Protein AF-A0A0F9CHK5-F1 (afdb_monomer)

Radius of gyration: 18.09 Å; Cα contacts (8 Å, |Δi|>4): 193; chains: 1; bounding box: 40×31×58 Å

Secondary structure (DSSP, 8-state):
---HHHHHHHHHHHHHHHHHHHHHHHHHHHHH---TTSSSS-S----B---HHHHHHHTS-STTSS--SSHHHHHHHHHS-HHHHHHHHHHHHTT-SS-B--EEEE-TT--HHHHHHHHHHHHHTT-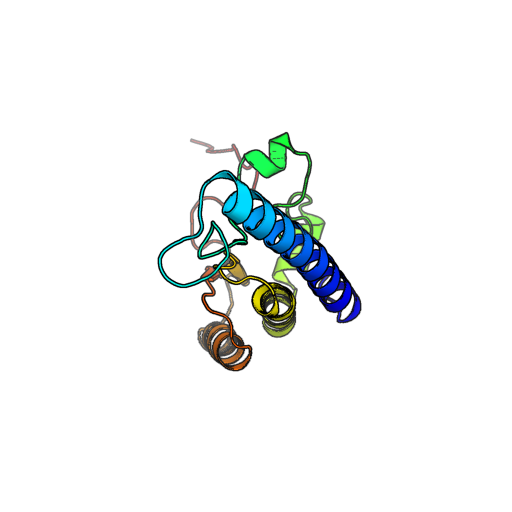S--EEEETTSSSS-TT--------

Organism: NCBI:txid412755

pLDDT: mean 81.7, std 14.86, range [27.67, 96.12]

Sequence (151 aa):
MYSEETNVIGREMAWQIYEASNCASWDLAKEEGGYRANRRRNVSLMAIAPNGHGAKLGNCSPSIYCDLYDPDEYREHLEATPKQHIDHIAAWQGVVDGGVSYTVSVPNDSSPSRVEEIFRRAYSGGLKAVSCYRDQSRKGQPCTTEGSCSL

InterPro domains:
  IPR000788 Ribonucleotide reductase large subunit, C-terminal [PF02867] (73-133)
  IPR050862 Ribonucleoside diphosphate reductase class-2 [PTHR43371] (79-147)

Mean predicted aligned error: 7.59 Å

Solvent-accessible surface area (backbone atoms only — not comparable to full-atom values): 8847 Å² total; per-residue (Å²): 138,72,47,73,66,56,25,51,52,46,28,53,54,46,41,54,52,51,52,53,48,48,53,52,27,38,54,46,11,73,77,74,49,45,44,98,84,48,75,30,42,59,94,65,83,42,63,45,61,74,39,66,72,55,13,69,75,65,75,46,45,51,50,96,46,75,50,60,81,45,74,67,45,36,50,54,55,45,67,51,49,61,64,39,58,43,54,40,53,28,34,42,50,75,61,37,74,46,56,55,64,52,66,51,53,36,54,66,86,61,51,72,67,60,55,51,48,41,54,55,48,29,56,76,55,68,47,92,60,79,46,77,41,52,46,83,77,51,101,65,66,89,84,60,89,76,86,69,84,76,128

Structure (mmCIF, N/CA/C/O backbone):
data_AF-A0A0F9CHK5-F1
#
_entry.id   AF-A0A0F9CHK5-F1
#
loop_
_atom_site.group_PDB
_atom_site.id
_atom_site.type_symbol
_atom_site.label_atom_id
_atom_site.label_alt_id
_atom_site.label_comp_id
_atom_site.label_asym_id
_atom_site.label_entity_id
_atom_site.label_seq_id
_atom_site.pdbx_PDB_ins_code
_atom_site.Cartn_x
_atom_site.Cartn_y
_atom_site.Cartn_z
_atom_site.occupancy
_atom_site.B_iso_or_equiv
_atom_site.auth_seq_id
_atom_site.auth_comp_id
_atom_site.auth_asym_id
_atom_site.auth_atom_id
_atom_site.pdbx_PDB_model_num
ATOM 1 N N . MET A 1 1 ? -12.128 11.709 4.446 1.00 66.69 1 MET A N 1
ATOM 2 C CA . MET A 1 1 ? -10.735 11.234 4.546 1.00 66.69 1 MET A CA 1
ATOM 3 C C . MET A 1 1 ? -10.382 10.176 3.490 1.00 66.69 1 MET A C 1
ATOM 5 O O . MET A 1 1 ? -9.575 10.483 2.631 1.00 66.69 1 MET A O 1
ATOM 9 N N . TYR A 1 2 ? -11.031 9.000 3.452 1.00 77.31 2 TYR A N 1
ATOM 10 C CA . TYR A 1 2 ? -10.789 7.959 2.427 1.00 77.31 2 TYR A CA 1
ATOM 11 C C . TYR A 1 2 ? -12.027 7.722 1.546 1.00 77.31 2 TYR A C 1
ATOM 13 O O . TYR A 1 2 ? -12.875 6.876 1.847 1.00 77.31 2 TYR A O 1
ATOM 21 N N . SER A 1 3 ? -12.171 8.520 0.490 1.00 82.44 3 SER A N 1
ATOM 22 C CA . SER A 1 3 ? -13.230 8.372 -0.516 1.00 82.44 3 SER A CA 1
ATOM 23 C C . SER A 1 3 ? -12.744 7.567 -1.725 1.00 82.44 3 SER A C 1
ATOM 25 O O . SER A 1 3 ? -11.545 7.392 -1.948 1.00 82.44 3 SER A O 1
ATOM 27 N N . GLU A 1 4 ? -13.679 7.097 -2.547 1.00 85.62 4 GLU A N 1
ATOM 28 C CA . GLU A 1 4 ? -13.344 6.439 -3.814 1.00 85.62 4 GLU A CA 1
ATOM 29 C C . GLU A 1 4 ? -12.510 7.351 -4.727 1.00 85.62 4 GLU A C 1
ATOM 31 O O . GLU A 1 4 ? -11.522 6.908 -5.304 1.00 85.62 4 GLU A O 1
ATOM 36 N N . GLU A 1 5 ? -12.821 8.648 -4.755 1.00 88.56 5 GLU A N 1
ATOM 37 C CA . GLU A 1 5 ? -12.048 9.655 -5.484 1.00 88.56 5 GLU A CA 1
ATOM 38 C C . GLU A 1 5 ? -10.593 9.731 -4.997 1.00 88.56 5 GLU A C 1
ATOM 40 O O . GLU A 1 5 ? -9.670 9.663 -5.807 1.00 88.56 5 GLU A O 1
ATOM 45 N N . THR A 1 6 ? -10.360 9.763 -3.676 1.00 86.50 6 THR A N 1
ATOM 46 C CA . THR A 1 6 ? -8.988 9.759 -3.130 1.00 86.50 6 THR A CA 1
ATOM 47 C C . THR A 1 6 ? -8.221 8.483 -3.478 1.00 86.50 6 THR A C 1
ATOM 49 O O . THR A 1 6 ? -7.009 8.528 -3.683 1.00 86.50 6 THR A O 1
ATOM 52 N N . ASN A 1 7 ? -8.914 7.348 -3.602 1.00 88.88 7 ASN A N 1
ATOM 53 C CA . ASN A 1 7 ? -8.299 6.078 -3.982 1.00 88.88 7 ASN A CA 1
ATOM 54 C C . ASN A 1 7 ? -7.908 6.063 -5.463 1.00 88.88 7 ASN A C 1
ATOM 56 O O . ASN A 1 7 ? -6.837 5.562 -5.806 1.00 88.88 7 ASN A O 1
ATOM 60 N N . VAL A 1 8 ? -8.743 6.638 -6.334 1.00 91.56 8 VAL A N 1
ATOM 61 C CA . VAL A 1 8 ? -8.419 6.809 -7.758 1.00 91.56 8 VAL A CA 1
ATOM 62 C C . VAL A 1 8 ? -7.208 7.723 -7.914 1.00 91.56 8 VAL A C 1
ATOM 64 O O . VAL A 1 8 ? -6.241 7.334 -8.561 1.00 91.56 8 VAL A O 1
ATOM 67 N N . ILE A 1 9 ? -7.209 8.885 -7.255 1.00 91.25 9 ILE A N 1
ATOM 68 C CA . ILE A 1 9 ? -6.081 9.828 -7.300 1.00 91.25 9 ILE A CA 1
ATOM 69 C C . ILE A 1 9 ? -4.794 9.161 -6.799 1.00 91.25 9 ILE A C 1
ATOM 71 O O . ILE A 1 9 ? -3.760 9.250 -7.460 1.00 91.25 9 ILE A O 1
ATOM 75 N N . GLY A 1 10 ? -4.855 8.451 -5.667 1.00 90.12 10 GLY A N 1
ATOM 76 C CA . GLY A 1 10 ? -3.700 7.742 -5.113 1.00 90.12 10 GLY A CA 1
ATOM 77 C C . GLY A 1 10 ? -3.142 6.683 -6.066 1.00 90.12 10 GLY A C 1
ATOM 78 O O . GLY A 1 10 ? -1.930 6.596 -6.260 1.00 90.12 10 GLY A O 1
ATOM 79 N N . ARG A 1 11 ? -4.018 5.920 -6.729 1.00 92.38 11 ARG A N 1
ATOM 80 C CA . ARG A 1 11 ? -3.616 4.923 -7.729 1.00 92.38 11 ARG A CA 1
ATOM 81 C C . ARG A 1 11 ? -2.958 5.560 -8.952 1.00 92.38 11 ARG A C 1
ATOM 83 O O . ARG A 1 11 ? -1.918 5.070 -9.388 1.00 92.38 11 ARG A O 1
ATOM 90 N N . GLU A 1 12 ? -3.542 6.620 -9.502 1.00 94.69 12 GLU A N 1
ATOM 91 C CA . GLU A 1 12 ? -2.993 7.316 -10.675 1.00 94.69 12 GLU A CA 1
ATOM 92 C C . GLU A 1 12 ? -1.631 7.946 -10.361 1.00 94.69 12 GLU A C 1
ATOM 94 O O . GLU A 1 12 ? -0.677 7.796 -11.124 1.00 94.69 12 GLU A O 1
ATOM 99 N N . MET A 1 13 ? -1.499 8.570 -9.188 1.00 93.38 13 MET A N 1
ATOM 100 C CA . MET A 1 13 ? -0.224 9.104 -8.713 1.00 93.38 13 MET A CA 1
ATOM 101 C C . MET A 1 13 ? 0.829 7.996 -8.577 1.00 93.38 13 MET A C 1
ATOM 103 O O . MET A 1 13 ? 1.952 8.142 -9.064 1.00 93.38 13 MET A O 1
ATOM 107 N N . ALA A 1 14 ? 0.472 6.868 -7.955 1.00 94.00 14 ALA A N 1
ATOM 108 C CA . ALA A 1 14 ? 1.368 5.723 -7.839 1.00 94.00 14 ALA A CA 1
ATOM 109 C C . ALA A 1 14 ? 1.790 5.194 -9.216 1.00 94.00 14 ALA A C 1
ATOM 111 O O . ALA A 1 14 ? 2.957 4.850 -9.407 1.00 94.00 14 ALA A O 1
ATOM 112 N N . TRP A 1 15 ? 0.862 5.146 -10.177 1.00 95.94 15 TRP A N 1
ATOM 113 C CA . TRP A 1 15 ? 1.129 4.672 -11.534 1.00 95.94 15 TRP A CA 1
ATOM 114 C C . TRP A 1 15 ? 2.147 5.549 -12.256 1.00 95.94 15 TRP A C 1
ATOM 116 O O . TRP A 1 15 ? 3.125 5.025 -12.786 1.00 95.94 15 TRP A O 1
ATOM 126 N N . GLN A 1 16 ? 1.980 6.870 -12.205 1.00 96.12 16 GLN A N 1
ATOM 127 C CA . GLN A 1 16 ? 2.925 7.810 -12.814 1.00 96.12 16 GLN A CA 1
ATOM 128 C C . GLN A 1 16 ? 4.332 7.672 -12.218 1.00 96.12 16 GLN A C 1
ATOM 130 O O . GLN A 1 16 ? 5.325 7.642 -12.947 1.00 96.12 16 GLN A O 1
ATOM 135 N N . ILE A 1 17 ? 4.425 7.526 -10.891 1.00 95.38 17 ILE A N 1
ATOM 136 C CA . ILE A 1 17 ? 5.704 7.305 -10.202 1.00 95.38 17 ILE A CA 1
ATOM 137 C C . IL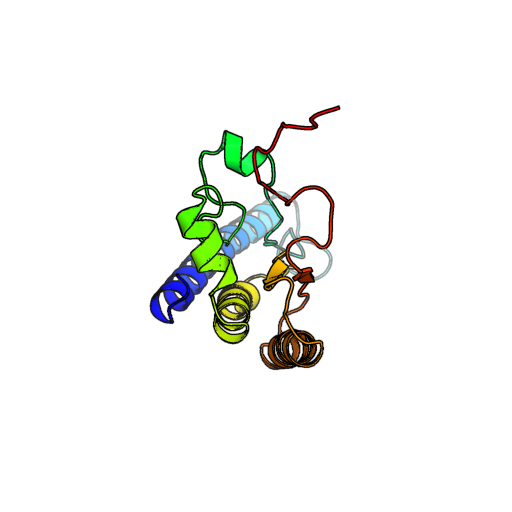E A 1 17 ? 6.327 5.977 -10.639 1.00 95.38 17 ILE A C 1
ATOM 139 O O . ILE A 1 17 ? 7.530 5.914 -10.914 1.00 95.38 17 ILE A O 1
ATOM 143 N N . TYR A 1 18 ? 5.527 4.913 -10.714 1.00 95.56 18 TYR A N 1
ATOM 144 C CA . TYR A 1 18 ? 5.998 3.595 -11.119 1.00 95.56 18 TYR A CA 1
ATOM 145 C C . TYR A 1 18 ? 6.486 3.588 -12.569 1.00 95.56 18 TYR A C 1
ATOM 147 O O . TYR A 1 18 ? 7.550 3.042 -12.853 1.00 95.56 18 TYR A O 1
ATOM 155 N N . GLU A 1 19 ? 5.750 4.221 -13.481 1.00 95.44 19 GLU A N 1
ATOM 156 C CA . GLU A 1 19 ? 6.119 4.339 -14.890 1.00 95.44 19 GLU A CA 1
ATOM 157 C C . GLU A 1 19 ? 7.438 5.100 -15.061 1.00 95.44 19 GLU A C 1
ATOM 159 O O . GLU A 1 19 ? 8.353 4.601 -15.720 1.00 9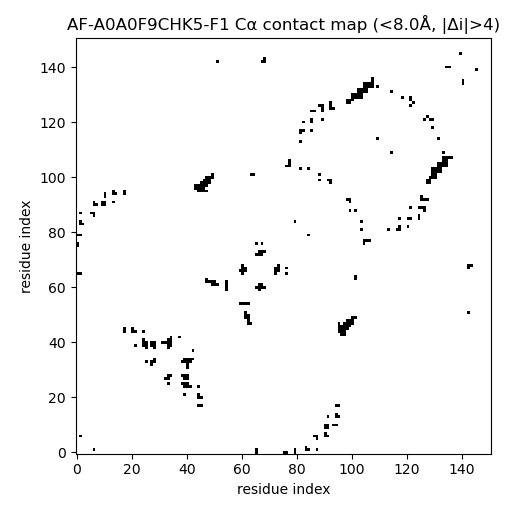5.44 19 GLU A O 1
ATOM 164 N N . ALA A 1 20 ? 7.587 6.248 -14.396 1.00 96.00 20 ALA A N 1
ATOM 165 C CA . ALA A 1 20 ? 8.831 7.012 -14.410 1.00 96.00 20 ALA A CA 1
ATOM 166 C C . ALA A 1 20 ? 10.009 6.202 -13.839 1.00 96.00 20 ALA A C 1
ATOM 168 O O . ALA A 1 20 ? 11.078 6.133 -14.450 1.00 96.00 20 ALA A O 1
ATOM 169 N N . SER A 1 21 ? 9.799 5.522 -12.706 1.00 95.06 21 SER A N 1
ATOM 170 C CA . SER A 1 21 ? 10.808 4.658 -12.072 1.00 95.06 21 SER A CA 1
ATOM 171 C C . SER A 1 21 ? 11.196 3.484 -12.972 1.00 95.06 21 SER A C 1
ATOM 173 O O . SER A 1 21 ? 12.363 3.095 -13.048 1.00 95.06 21 SER A O 1
ATOM 175 N N . ASN A 1 22 ? 10.221 2.926 -13.686 1.00 93.69 22 ASN A N 1
ATOM 176 C CA . ASN A 1 22 ? 10.431 1.858 -14.643 1.00 93.69 22 ASN A CA 1
ATOM 177 C C . ASN A 1 22 ? 11.308 2.337 -15.801 1.00 93.69 22 ASN A C 1
ATOM 179 O O . ASN A 1 22 ? 12.343 1.722 -16.048 1.00 93.69 22 ASN A O 1
ATOM 183 N N . CYS A 1 23 ? 10.950 3.446 -16.455 1.00 93.38 23 CYS A N 1
ATOM 184 C CA . CYS A 1 23 ? 11.745 4.045 -17.530 1.00 93.38 23 CYS A CA 1
ATOM 185 C C . CYS A 1 23 ? 13.189 4.318 -17.089 1.00 93.38 23 CYS A C 1
ATOM 187 O O . CYS A 1 23 ? 14.119 3.858 -17.750 1.00 93.38 23 CYS A O 1
ATOM 189 N N . ALA A 1 24 ? 13.381 4.931 -15.917 1.00 94.25 24 ALA A N 1
ATOM 190 C CA . ALA A 1 24 ? 14.712 5.170 -15.361 1.00 94.25 24 ALA A CA 1
ATOM 191 C C . ALA A 1 24 ? 15.509 3.866 -15.163 1.00 94.25 24 ALA A C 1
ATOM 193 O O . ALA A 1 24 ? 16.694 3.795 -15.482 1.00 94.25 24 ALA A O 1
ATOM 194 N N . SER A 1 25 ? 14.860 2.795 -14.694 1.00 93.81 25 SER A N 1
ATOM 195 C CA . SER A 1 25 ? 15.512 1.491 -14.524 1.00 93.81 25 SER A CA 1
ATOM 196 C C . SER A 1 25 ? 15.886 0.818 -15.851 1.00 93.81 25 SER A C 1
ATOM 198 O O . SER A 1 25 ? 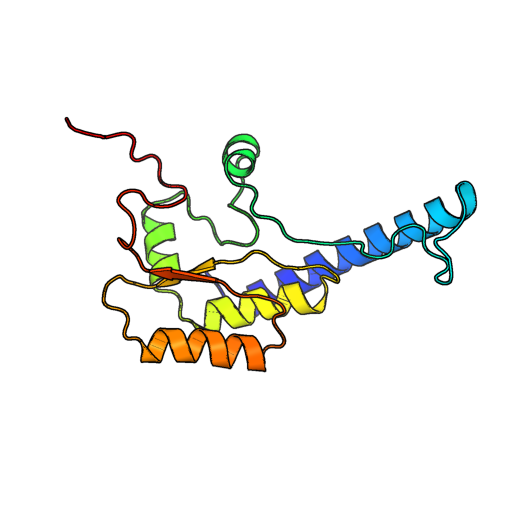16.847 0.044 -15.900 1.00 93.81 25 SER A O 1
ATOM 200 N N . TRP A 1 26 ? 15.149 1.091 -16.930 1.00 92.00 26 TRP A N 1
ATOM 201 C CA . TRP A 1 26 ? 15.497 0.643 -18.281 1.00 92.00 26 TRP A CA 1
ATOM 202 C C . TRP A 1 26 ? 16.667 1.424 -18.864 1.00 92.00 26 TRP A C 1
ATOM 204 O O . TRP A 1 26 ? 17.539 0.819 -19.484 1.00 92.00 26 TRP A O 1
ATOM 214 N N . ASP A 1 27 ? 16.703 2.738 -18.665 1.00 93.50 27 ASP A N 1
ATOM 215 C CA . ASP A 1 27 ? 17.806 3.568 -19.147 1.00 93.50 27 ASP A CA 1
ATOM 216 C C . ASP A 1 27 ? 19.110 3.207 -18.428 1.00 93.50 27 ASP A C 1
ATOM 218 O O . ASP A 1 27 ? 20.103 2.897 -19.087 1.00 93.50 27 ASP A O 1
ATOM 222 N N . LEU A 1 28 ? 19.062 3.030 -17.104 1.00 92.94 28 LEU A N 1
ATOM 223 C CA . LEU A 1 28 ? 20.192 2.515 -16.321 1.00 92.94 28 LEU A CA 1
ATOM 224 C C . LEU A 1 28 ? 20.656 1.124 -16.776 1.00 92.94 28 LEU A C 1
ATOM 226 O O . LEU A 1 28 ? 21.840 0.806 -16.707 1.00 92.94 28 LEU A O 1
ATOM 230 N N . ALA A 1 29 ? 19.745 0.268 -17.244 1.00 92.44 29 ALA A N 1
ATOM 231 C CA . ALA A 1 29 ? 20.120 -1.050 -17.750 1.00 92.44 29 ALA A CA 1
ATOM 232 C C . ALA A 1 29 ? 20.879 -0.985 -19.083 1.00 92.44 29 ALA A C 1
ATOM 234 O O . ALA A 1 29 ? 21.664 -1.891 -19.365 1.00 92.44 29 ALA A O 1
ATOM 235 N N . LYS A 1 30 ? 20.647 0.051 -19.902 1.00 90.06 30 LYS A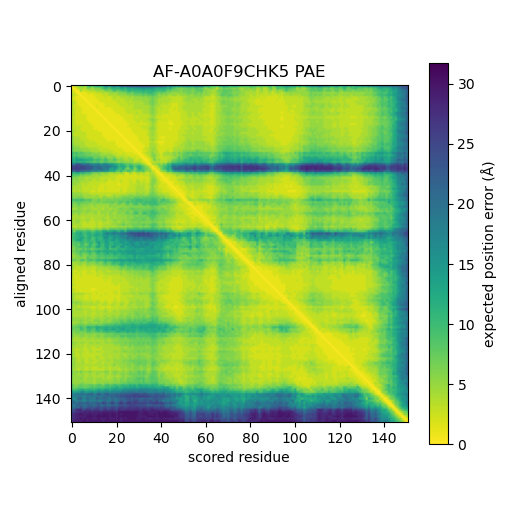 N 1
ATOM 236 C CA . LYS A 1 30 ? 21.388 0.270 -21.156 1.00 90.06 30 LYS A CA 1
ATOM 237 C C . LYS A 1 30 ? 22.822 0.719 -20.881 1.00 90.06 30 LYS A C 1
ATOM 239 O O . LYS A 1 30 ? 23.716 0.323 -21.619 1.00 90.06 30 LYS A O 1
ATOM 244 N N . GLU A 1 31 ? 23.020 1.517 -19.836 1.00 90.94 31 GLU A N 1
ATOM 245 C CA . GLU A 1 31 ? 24.324 2.072 -19.456 1.00 90.94 31 GLU A CA 1
ATOM 246 C C . GLU A 1 31 ? 25.170 1.065 -18.658 1.00 90.94 31 GLU A C 1
ATOM 248 O O . GLU A 1 31 ? 26.318 0.803 -19.003 1.00 90.94 31 GLU A O 1
ATOM 253 N N . GLU A 1 32 ? 24.581 0.439 -17.634 1.00 90.38 32 GLU A N 1
ATOM 254 C CA . GLU A 1 32 ? 25.299 -0.350 -16.613 1.00 90.38 32 GLU A CA 1
ATOM 255 C C . GLU A 1 32 ? 25.005 -1.864 -16.680 1.00 90.38 32 GLU A C 1
ATOM 257 O O . GLU A 1 32 ? 25.464 -2.657 -15.848 1.00 90.38 32 GLU A O 1
ATOM 262 N N . GLY A 1 33 ? 24.189 -2.286 -17.649 1.00 86.88 33 GLY A N 1
ATOM 263 C CA . GLY A 1 33 ? 23.731 -3.665 -17.812 1.00 86.88 33 GLY A CA 1
ATOM 264 C C . GLY A 1 33 ? 22.552 -4.046 -16.902 1.00 86.88 33 GLY A C 1
ATOM 265 O O . GLY A 1 33 ? 22.429 -3.616 -15.752 1.00 86.88 33 GLY A O 1
ATOM 266 N N . GLY A 1 34 ? 21.658 -4.893 -17.418 1.00 87.06 34 GLY A N 1
ATOM 267 C CA . GLY A 1 34 ? 20.461 -5.360 -16.707 1.00 87.06 34 GLY A CA 1
ATOM 268 C C . GLY A 1 34 ? 20.715 -6.480 -15.690 1.00 87.06 34 GLY A C 1
ATOM 269 O O . GLY A 1 34 ? 21.733 -7.176 -15.725 1.00 87.06 34 GLY A O 1
ATOM 270 N N . TYR A 1 35 ? 19.754 -6.694 -14.788 1.00 83.25 35 TYR A N 1
ATOM 271 C CA . TYR A 1 35 ? 19.824 -7.776 -13.807 1.00 83.25 35 TYR A CA 1
ATOM 272 C C . TYR A 1 35 ? 19.377 -9.121 -14.405 1.00 83.25 35 TYR A C 1
ATOM 274 O O . TYR A 1 35 ? 18.188 -9.322 -14.651 1.00 83.25 35 TYR A O 1
ATOM 282 N N . ARG A 1 36 ? 20.338 -10.052 -14.545 1.00 67.81 36 ARG A N 1
ATOM 283 C CA . ARG A 1 36 ? 20.271 -11.523 -14.775 1.00 67.81 36 ARG A CA 1
ATOM 284 C C . ARG A 1 36 ? 19.321 -12.092 -15.852 1.00 67.81 36 ARG A C 1
ATOM 286 O O . ARG A 1 36 ? 19.746 -12.983 -16.574 1.00 67.81 36 ARG A O 1
ATOM 293 N N . ALA A 1 37 ? 18.072 -11.646 -15.955 1.00 61.06 37 ALA A N 1
ATOM 294 C CA . ALA A 1 37 ? 17.069 -12.139 -16.906 1.00 61.06 37 ALA A CA 1
ATOM 295 C C . ALA A 1 37 ? 16.065 -11.062 -17.360 1.00 61.06 37 ALA A C 1
ATOM 297 O O . ALA A 1 37 ? 15.555 -11.128 -18.477 1.00 61.06 37 ALA A O 1
ATOM 298 N N . ASN A 1 38 ? 15.799 -10.051 -16.525 1.00 57.25 38 ASN A N 1
ATOM 299 C CA . ASN A 1 38 ? 14.926 -8.938 -16.876 1.00 57.25 38 ASN A CA 1
ATOM 300 C C . ASN A 1 38 ? 15.779 -7.787 -17.398 1.00 57.25 38 ASN A C 1
ATOM 302 O O . ASN A 1 38 ? 16.758 -7.383 -16.782 1.00 57.25 38 ASN A O 1
ATOM 306 N N . ARG A 1 39 ? 15.386 -7.228 -18.540 1.00 70.81 39 ARG A N 1
ATOM 307 C CA . ARG A 1 39 ? 16.090 -6.133 -19.223 1.00 70.81 39 ARG A CA 1
ATOM 308 C C . ARG A 1 39 ? 16.086 -4.785 -18.453 1.00 70.81 39 ARG A C 1
ATOM 310 O O . ARG A 1 39 ? 16.478 -3.776 -19.023 1.00 70.81 39 ARG A O 1
ATOM 317 N N . ARG A 1 40 ? 15.659 -4.760 -17.181 1.00 85.19 40 ARG A N 1
ATOM 318 C CA . ARG A 1 40 ? 15.724 -3.609 -16.258 1.00 85.19 40 ARG A CA 1
ATOM 319 C C . ARG A 1 40 ? 16.871 -3.780 -15.268 1.00 85.19 40 ARG A C 1
ATOM 321 O O . ARG A 1 40 ? 17.290 -4.904 -14.980 1.00 85.19 40 ARG A O 1
ATOM 328 N N . ARG A 1 41 ? 17.355 -2.674 -14.706 1.00 88.94 41 ARG A N 1
ATOM 329 C CA . ARG A 1 41 ? 18.446 -2.694 -13.727 1.00 88.94 41 ARG A CA 1
ATOM 330 C C . ARG A 1 41 ? 17.983 -3.181 -12.354 1.00 88.94 41 ARG A C 1
ATOM 332 O O . ARG A 1 41 ? 18.695 -3.942 -11.703 1.00 88.94 41 ARG A O 1
ATOM 339 N N . ASN A 1 42 ? 16.800 -2.754 -11.919 1.00 90.88 42 ASN A N 1
ATOM 340 C CA . ASN A 1 42 ? 16.248 -3.029 -10.594 1.00 90.88 42 ASN A CA 1
ATOM 341 C C . ASN A 1 42 ? 15.155 -4.101 -10.683 1.00 90.88 42 ASN A C 1
ATOM 343 O O . ASN A 1 42 ? 14.345 -4.098 -11.609 1.00 90.88 42 ASN A O 1
ATOM 347 N N . VAL A 1 43 ? 15.129 -5.014 -9.708 1.00 89.06 43 VAL A N 1
ATOM 348 C CA . VAL A 1 43 ? 14.132 -6.101 -9.639 1.00 89.06 43 VAL A CA 1
ATOM 349 C C . VAL A 1 43 ? 12.786 -5.597 -9.115 1.00 89.06 43 VAL A C 1
ATOM 351 O O . VAL A 1 43 ? 11.746 -6.021 -9.608 1.00 89.06 43 VAL A O 1
ATOM 354 N N . SER A 1 44 ? 12.821 -4.683 -8.147 1.00 90.62 44 SER A N 1
ATOM 355 C CA . SER A 1 44 ? 11.667 -3.961 -7.611 1.00 90.62 44 SER A CA 1
ATOM 356 C C . SER A 1 44 ? 11.931 -2.462 -7.680 1.00 90.62 44 SER A C 1
ATOM 358 O O . SER A 1 44 ? 13.072 -2.036 -7.477 1.00 90.62 44 SER A O 1
ATOM 360 N N . LEU A 1 45 ? 10.893 -1.675 -7.939 1.00 92.12 45 LEU A N 1
ATOM 361 C CA . LEU A 1 45 ? 11.001 -0.242 -8.199 1.00 92.12 45 LEU A CA 1
ATOM 362 C C . LEU A 1 45 ? 10.412 0.615 -7.085 1.00 92.12 45 LEU A C 1
ATOM 364 O O . LEU A 1 45 ? 10.919 1.705 -6.838 1.00 92.12 45 LEU A O 1
ATOM 368 N N . MET A 1 46 ? 9.367 0.143 -6.408 1.00 94.62 46 MET A N 1
ATOM 369 C CA . MET A 1 46 ? 8.603 0.977 -5.491 1.00 94.62 46 MET A CA 1
ATOM 370 C C . MET A 1 46 ? 8.241 0.227 -4.212 1.00 94.62 46 MET A C 1
ATOM 372 O O . MET A 1 46 ? 7.774 -0.908 -4.226 1.00 94.62 46 MET A O 1
ATOM 376 N N . ALA A 1 47 ? 8.416 0.902 -3.080 1.00 93.94 47 ALA A N 1
ATOM 377 C CA . ALA A 1 47 ? 7.901 0.484 -1.786 1.00 93.94 47 ALA A CA 1
ATOM 378 C C . ALA A 1 47 ? 7.482 1.728 -1.000 1.00 93.94 47 ALA A C 1
ATOM 380 O O . ALA A 1 47 ? 8.125 2.772 -1.099 1.00 93.94 47 ALA A O 1
ATOM 381 N N . ILE A 1 48 ? 6.417 1.610 -0.212 1.00 92.62 48 ILE A N 1
ATOM 382 C CA . ILE A 1 48 ? 5.924 2.705 0.625 1.00 92.62 48 ILE A CA 1
ATOM 383 C C . ILE A 1 48 ? 6.311 2.394 2.067 1.00 92.62 48 ILE A C 1
ATOM 385 O O . ILE A 1 48 ? 5.693 1.565 2.737 1.00 92.62 48 ILE A O 1
ATOM 389 N N . ALA A 1 49 ? 7.377 3.045 2.524 1.00 90.81 49 ALA A N 1
ATOM 390 C CA . ALA A 1 49 ? 7.902 2.917 3.876 1.00 90.81 49 ALA A CA 1
ATOM 391 C C . ALA A 1 49 ? 7.256 3.944 4.826 1.00 90.81 49 ALA A C 1
ATOM 393 O O . ALA A 1 49 ? 6.797 4.998 4.378 1.00 90.81 49 ALA A O 1
ATOM 394 N N . PRO A 1 50 ? 7.238 3.688 6.146 1.00 86.19 50 PRO A N 1
ATOM 395 C CA . PRO A 1 50 ? 6.871 4.718 7.104 1.00 86.19 50 PRO A CA 1
ATOM 396 C C . PRO A 1 50 ? 7.970 5.789 7.129 1.00 86.19 50 PRO A C 1
ATOM 398 O O . PRO A 1 50 ? 9.154 5.476 7.242 1.00 86.19 50 PRO A O 1
ATOM 401 N N . ASN A 1 51 ? 7.586 7.058 7.041 1.00 84.62 51 ASN A N 1
ATOM 402 C CA . ASN A 1 51 ? 8.513 8.194 6.998 1.00 84.62 51 ASN A CA 1
ATOM 403 C C . ASN A 1 51 ? 8.728 8.866 8.371 1.00 84.62 51 ASN A C 1
ATOM 405 O O . ASN A 1 51 ? 9.602 9.715 8.469 1.00 84.62 51 ASN A O 1
ATOM 409 N N . GLY A 1 52 ? 8.027 8.465 9.443 1.00 77.94 52 GLY A N 1
ATOM 410 C CA . GLY A 1 52 ? 8.344 8.793 10.847 1.00 77.94 52 GLY A CA 1
ATOM 411 C C . GLY A 1 52 ? 8.777 10.248 11.100 1.00 77.94 52 GLY A C 1
ATOM 412 O O . GLY A 1 52 ? 8.017 11.182 10.881 1.00 77.94 52 GLY A O 1
ATOM 413 N N . HIS A 1 53 ? 10.017 10.455 11.561 1.00 76.38 53 HIS A N 1
ATOM 414 C CA . HIS A 1 53 ? 10.585 11.802 11.761 1.00 76.38 53 HIS A CA 1
ATOM 415 C C . HIS A 1 53 ? 10.807 12.582 10.454 1.00 76.38 53 HIS A C 1
ATOM 417 O O . HIS A 1 53 ? 10.801 13.810 10.469 1.00 76.38 53 HIS A O 1
ATOM 423 N N . GLY A 1 54 ? 10.981 11.890 9.330 1.00 80.25 54 GLY A N 1
ATOM 424 C CA . GLY A 1 54 ? 11.092 12.493 8.004 1.00 80.25 54 GLY A CA 1
ATOM 425 C C . GLY A 1 54 ? 9.825 13.232 7.577 1.00 80.25 54 GLY A C 1
ATOM 426 O O . GLY A 1 54 ? 9.943 14.261 6.928 1.00 80.25 54 GLY A O 1
ATOM 427 N N . ALA A 1 55 ? 8.640 12.787 8.005 1.00 81.94 55 ALA A N 1
ATOM 428 C CA . ALA A 1 55 ? 7.389 13.517 7.773 1.00 81.94 55 ALA A CA 1
ATOM 429 C C . ALA A 1 55 ? 7.386 14.896 8.453 1.00 81.94 55 ALA A C 1
ATOM 431 O O . ALA A 1 55 ? 7.048 15.899 7.831 1.00 81.94 55 ALA A O 1
ATOM 432 N N . LYS A 1 56 ? 7.880 14.970 9.699 1.00 79.12 56 LYS A N 1
ATOM 433 C CA . LYS A 1 56 ? 8.022 16.242 10.430 1.00 79.12 56 LYS A CA 1
ATOM 434 C C . LYS A 1 56 ? 9.005 17.192 9.747 1.00 79.12 56 LYS A C 1
ATOM 436 O O . LYS A 1 56 ? 8.751 18.387 9.678 1.00 79.12 56 LYS A O 1
ATOM 441 N N . LEU A 1 57 ? 10.124 16.666 9.245 1.00 85.25 57 LEU A N 1
ATOM 442 C CA . LEU A 1 57 ? 11.111 17.464 8.509 1.00 85.25 57 LEU A CA 1
ATOM 443 C C . LEU A 1 57 ? 10.590 17.912 7.139 1.00 85.25 57 LEU A C 1
ATOM 445 O O . LEU A 1 57 ? 10.857 19.032 6.719 1.00 85.25 57 LEU A O 1
ATOM 449 N N . GLY A 1 58 ? 9.862 17.035 6.451 1.00 82.88 58 GLY A N 1
ATOM 450 C CA . GLY A 1 58 ? 9.288 17.286 5.132 1.00 82.88 58 GLY A CA 1
ATOM 451 C C . GLY A 1 58 ? 7.988 18.084 5.157 1.00 82.88 58 GLY A C 1
ATOM 452 O O . GLY A 1 58 ? 7.467 18.381 4.087 1.00 82.88 58 GLY A O 1
ATOM 453 N N . ASN A 1 59 ? 7.475 18.415 6.349 1.00 84.06 59 ASN A N 1
ATOM 454 C CA . ASN A 1 59 ? 6.172 19.041 6.555 1.00 84.06 59 ASN A CA 1
ATOM 455 C C . ASN A 1 59 ? 5.069 18.367 5.717 1.00 84.06 59 ASN A C 1
ATOM 457 O O . ASN A 1 59 ? 4.336 19.021 4.977 1.00 84.06 59 ASN A O 1
ATOM 461 N N . CYS A 1 60 ? 5.021 17.039 5.782 1.00 83.12 60 CYS A N 1
ATOM 462 C CA . CYS A 1 60 ? 4.074 16.217 5.043 1.00 83.12 60 CYS A CA 1
ATOM 463 C C . CYS A 1 60 ? 3.438 15.173 5.957 1.00 83.12 60 CYS A C 1
ATOM 465 O O . CYS A 1 60 ? 3.971 14.865 7.027 1.00 83.12 60 CYS A O 1
ATOM 467 N N . SER A 1 61 ? 2.314 14.611 5.518 1.00 82.00 61 SER A N 1
ATOM 468 C CA . SER A 1 61 ? 1.652 13.521 6.220 1.00 82.00 61 SER A CA 1
ATOM 469 C C . SER A 1 61 ? 2.5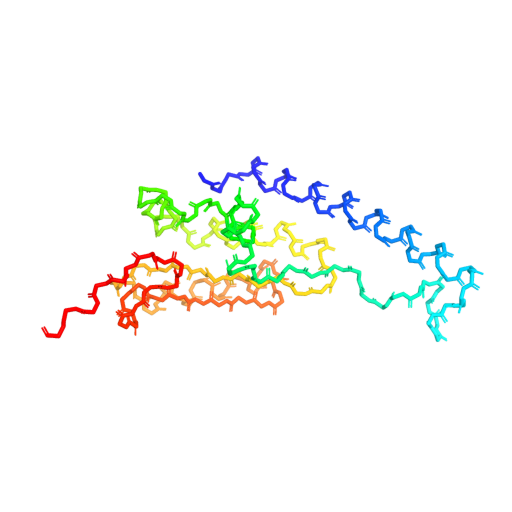92 12.315 6.396 1.00 82.00 61 SER A C 1
ATOM 471 O O . SER A 1 61 ? 3.550 12.105 5.626 1.00 82.00 61 SER A O 1
ATOM 473 N N . PRO A 1 62 ? 2.373 11.488 7.433 1.00 81.38 62 PRO A N 1
ATOM 474 C CA . PRO A 1 62 ? 3.148 10.278 7.563 1.00 81.38 62 PRO A CA 1
ATOM 475 C C . PRO A 1 62 ? 2.721 9.297 6.463 1.00 81.38 62 PRO A C 1
ATOM 477 O O . PRO A 1 62 ? 1.590 8.842 6.473 1.00 81.38 62 PRO A O 1
ATOM 480 N N . SER A 1 63 ? 3.610 8.920 5.542 1.00 87.69 63 SER A N 1
ATOM 481 C CA . SER A 1 63 ? 3.346 7.967 4.449 1.00 87.69 63 SER A CA 1
ATOM 482 C C . SER A 1 63 ? 2.055 8.309 3.669 1.00 87.69 63 SER A C 1
ATOM 484 O O . SER A 1 63 ? 1.775 9.474 3.425 1.00 87.69 63 SER A O 1
ATOM 486 N N . ILE A 1 64 ? 1.268 7.314 3.256 1.00 87.06 64 ILE A N 1
ATOM 487 C CA . ILE A 1 64 ? -0.033 7.484 2.583 1.00 87.06 64 ILE A CA 1
ATOM 488 C C . ILE A 1 64 ? -1.197 7.658 3.576 1.00 87.06 64 ILE A C 1
ATOM 490 O O . ILE A 1 64 ? -2.344 7.335 3.272 1.00 87.06 64 ILE A O 1
ATOM 494 N N . TYR A 1 65 ? -0.915 8.091 4.805 1.00 79.06 65 TYR A N 1
ATOM 495 C CA . TYR A 1 65 ? -1.973 8.424 5.749 1.00 79.06 65 TYR A CA 1
ATOM 496 C C . TYR A 1 65 ? -2.514 9.807 5.394 1.00 79.06 65 TYR A C 1
ATOM 498 O O . TYR A 1 65 ? -1.772 10.684 4.946 1.00 79.06 65 TYR A O 1
ATOM 506 N N . CYS A 1 66 ? -3.812 9.993 5.608 1.00 66.44 66 CYS A N 1
ATOM 507 C CA . CYS A 1 66 ? -4.377 11.329 5.632 1.00 66.44 66 CYS A CA 1
ATOM 508 C C . CYS A 1 66 ? -3.987 11.935 6.981 1.00 66.44 66 CYS A C 1
ATOM 510 O O . CYS A 1 66 ? -4.055 11.237 7.994 1.00 66.44 66 CYS A O 1
ATOM 512 N N . ASP A 1 67 ? -3.466 13.154 6.925 1.00 58.25 67 ASP A N 1
ATOM 513 C CA . ASP A 1 67 ? -2.744 13.888 7.962 1.00 58.25 67 ASP A CA 1
ATOM 514 C C . ASP A 1 67 ? -3.095 13.516 9.419 1.00 58.25 67 ASP A C 1
ATOM 516 O O . ASP A 1 67 ? -4.184 13.746 9.918 1.00 58.25 67 ASP A O 1
ATOM 520 N N . LEU A 1 68 ? -2.132 12.902 10.123 1.00 63.75 68 LEU A N 1
ATOM 521 C CA . LEU A 1 68 ? -2.281 12.460 11.524 1.00 63.75 68 LEU A CA 1
ATOM 522 C C . LEU A 1 68 ? -1.720 13.465 12.542 1.00 63.75 68 LEU A C 1
ATOM 524 O O . LEU A 1 68 ? -1.537 13.117 13.710 1.00 63.75 68 LEU A O 1
ATOM 528 N N . TYR A 1 69 ? -1.332 14.661 12.099 1.00 58.34 69 TYR A N 1
ATOM 529 C CA . TYR A 1 69 ? -0.644 15.629 12.957 1.00 58.34 69 TYR A CA 1
ATOM 530 C C . TYR A 1 69 ? -1.594 16.605 13.649 1.00 58.34 69 TYR A C 1
ATOM 532 O O . TYR A 1 69 ? -1.226 17.140 14.697 1.00 58.34 69 TYR A O 1
ATOM 540 N N . ASP A 1 70 ? -2.801 16.792 13.116 1.00 65.88 70 ASP A N 1
ATOM 541 C CA . ASP A 1 70 ? -3.871 17.502 13.805 1.00 65.88 70 ASP A CA 1
ATOM 542 C C . ASP A 1 70 ? -4.627 16.524 14.733 1.00 65.88 70 ASP A C 1
ATOM 544 O O . ASP A 1 70 ? -5.040 15.449 14.285 1.00 65.88 70 ASP A O 1
ATOM 548 N N . PRO A 1 71 ? -4.804 16.840 16.032 1.00 67.12 71 PRO A N 1
ATOM 549 C CA . PRO A 1 71 ? -5.621 16.037 16.940 1.00 67.12 71 PRO A CA 1
ATOM 550 C C . PRO A 1 71 ? -7.044 15.759 16.440 1.00 67.12 71 PRO A C 1
ATOM 552 O O . PRO A 1 71 ? -7.594 14.702 16.763 1.00 67.12 71 PRO A O 1
ATOM 555 N N . ASP A 1 72 ? -7.645 16.675 15.682 1.00 66.31 72 ASP A N 1
ATOM 556 C CA . ASP A 1 72 ? -8.996 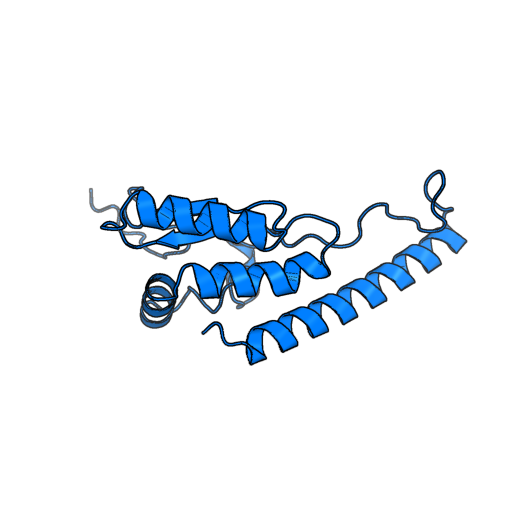16.505 15.149 1.00 66.31 72 ASP A CA 1
ATOM 557 C C . ASP A 1 72 ? -8.997 15.547 13.946 1.00 66.31 72 ASP A C 1
ATOM 559 O O . ASP A 1 72 ? -9.814 14.626 13.891 1.00 66.31 72 ASP A O 1
ATOM 563 N N . GLU A 1 73 ? -8.001 15.636 13.063 1.00 67.69 73 GLU A N 1
ATOM 564 C CA . GLU A 1 73 ? -7.833 14.697 11.942 1.00 67.69 73 GLU A CA 1
ATOM 565 C C . GLU A 1 73 ? -7.395 13.299 12.415 1.00 67.69 73 GLU A C 1
ATOM 567 O O . GLU A 1 73 ? -7.820 12.282 11.864 1.00 67.69 73 GLU A O 1
ATOM 572 N N . TYR A 1 74 ? -6.616 13.208 13.498 1.00 69.62 74 TYR A N 1
ATOM 573 C CA . TYR A 1 74 ? -6.288 11.929 14.132 1.00 69.62 74 TYR A CA 1
ATOM 574 C C . TYR A 1 74 ? -7.544 11.209 14.648 1.00 69.62 74 TYR A C 1
ATOM 576 O O . TYR A 1 74 ? -7.658 9.986 14.523 1.00 69.62 74 TYR A O 1
ATOM 584 N N . ARG A 1 75 ? -8.514 11.948 15.203 1.00 68.38 75 ARG A N 1
ATOM 585 C CA . ARG A 1 75 ? -9.804 11.372 15.611 1.00 68.38 75 ARG A CA 1
ATOM 586 C C . ARG A 1 75 ? -10.594 10.879 14.408 1.00 68.38 75 ARG A C 1
ATOM 588 O O . ARG A 1 75 ? -11.048 9.739 14.427 1.00 68.38 75 ARG A O 1
ATOM 595 N N . GLU A 1 76 ? -10.678 11.671 13.343 1.00 69.06 76 GLU A N 1
ATOM 596 C CA . GLU A 1 76 ? -11.324 11.236 12.100 1.00 69.06 76 GLU A CA 1
ATOM 597 C C . GLU A 1 76 ? -10.656 9.987 11.502 1.00 69.06 76 GLU A C 1
ATOM 599 O O . GLU A 1 76 ? -11.331 9.104 10.966 1.00 69.06 76 GLU A O 1
ATOM 604 N N . HIS A 1 77 ? -9.333 9.864 11.632 1.00 73.19 77 HIS A N 1
ATOM 605 C CA . HIS A 1 77 ? -8.607 8.671 11.215 1.00 73.19 77 HIS A CA 1
ATOM 606 C C . HIS A 1 77 ? -8.990 7.428 12.030 1.00 73.19 77 HIS A C 1
ATOM 608 O O . HIS A 1 77 ? -9.082 6.344 11.460 1.00 73.19 77 HIS A O 1
ATOM 614 N N . LEU A 1 78 ? -9.232 7.557 13.340 1.00 73.12 78 LEU A N 1
ATOM 615 C CA . LEU A 1 78 ? -9.731 6.456 14.178 1.00 73.12 78 LEU A CA 1
ATOM 616 C C . LEU A 1 78 ? -11.191 6.090 13.868 1.00 73.12 78 LEU A C 1
ATOM 618 O O . LEU A 1 78 ? -11.597 4.940 14.055 1.00 73.12 78 LEU A O 1
ATOM 622 N N . GLU A 1 79 ? -11.981 7.066 13.423 1.00 73.25 79 GLU A N 1
ATOM 623 C CA . GLU A 1 79 ? -13.388 6.887 13.058 1.00 73.25 79 GLU A CA 1
ATOM 624 C C . GLU A 1 79 ? -13.572 6.267 11.667 1.00 73.25 79 GLU A C 1
ATOM 626 O O . GLU A 1 79 ? -14.617 5.667 11.386 1.00 73.25 79 GLU A O 1
ATOM 631 N N . ALA A 1 80 ? -12.556 6.354 10.805 1.00 77.50 80 ALA A N 1
ATOM 632 C CA . ALA A 1 80 ? -12.582 5.720 9.501 1.00 77.50 80 ALA A CA 1
ATOM 633 C C . ALA A 1 80 ? -12.806 4.201 9.619 1.00 77.50 80 ALA A C 1
ATOM 635 O O . ALA A 1 80 ? -12.294 3.482 10.483 1.00 77.50 80 ALA A O 1
ATOM 636 N N . THR A 1 81 ? -13.652 3.683 8.732 1.00 82.88 81 THR A N 1
ATOM 637 C CA . THR A 1 81 ? -14.018 2.268 8.779 1.00 82.88 81 THR A CA 1
ATOM 638 C C . THR A 1 81 ? -12.834 1.392 8.356 1.00 82.88 81 THR A C 1
ATOM 640 O O . THR A 1 81 ? -12.090 1.760 7.442 1.00 82.88 81 THR A O 1
ATOM 643 N N . PRO A 1 82 ? -12.695 0.174 8.915 1.00 79.94 82 PRO A N 1
ATOM 644 C CA . PRO A 1 82 ? -11.779 -0.851 8.412 1.00 79.94 82 PRO A CA 1
ATOM 645 C C . PRO A 1 82 ? -11.767 -0.961 6.887 1.00 79.94 82 PRO A C 1
ATOM 647 O O . PRO A 1 82 ? -10.715 -1.000 6.255 1.00 79.94 82 PRO A O 1
ATOM 650 N N . LYS A 1 83 ? -12.961 -0.943 6.289 1.00 85.19 83 LYS A N 1
ATOM 651 C CA . LYS A 1 83 ? -13.160 -0.961 4.845 1.00 85.19 83 LYS A CA 1
ATOM 652 C C . LYS A 1 83 ? -12.443 0.184 4.140 1.00 85.19 83 LYS A C 1
ATOM 654 O O . LYS A 1 83 ? -11.739 -0.067 3.172 1.00 85.19 83 LYS A O 1
ATOM 659 N N . GLN A 1 84 ? -12.615 1.409 4.616 1.00 87.12 84 GLN A N 1
ATOM 660 C CA . GLN A 1 84 ? -12.013 2.594 4.016 1.00 87.12 84 GLN A CA 1
ATOM 661 C C . GLN A 1 84 ? -10.484 2.542 4.030 1.00 87.12 84 GLN A C 1
ATOM 663 O O . GLN A 1 84 ? -9.872 2.776 2.990 1.00 87.12 84 GLN A O 1
ATOM 668 N N . HIS A 1 85 ? -9.873 2.157 5.155 1.00 87.06 85 HIS A N 1
ATOM 669 C CA . HIS A 1 85 ? -8.419 1.991 5.220 1.00 87.06 85 HIS A CA 1
ATOM 670 C C . HIS A 1 85 ? -7.927 0.918 4.248 1.00 87.06 85 HIS A C 1
ATOM 672 O O . HIS A 1 85 ? -6.987 1.150 3.493 1.00 87.06 85 HIS A O 1
ATOM 678 N N . ILE A 1 86 ? -8.565 -0.256 4.240 1.00 89.69 86 ILE A N 1
ATOM 679 C CA . ILE A 1 86 ? -8.133 -1.365 3.385 1.00 89.69 86 ILE A CA 1
ATOM 680 C C . ILE A 1 86 ? -8.306 -1.035 1.904 1.00 89.69 86 ILE A C 1
ATOM 682 O O . ILE A 1 86 ? -7.388 -1.281 1.127 1.00 89.69 86 ILE A O 1
ATOM 686 N N . ASP A 1 87 ? -9.445 -0.462 1.514 1.00 89.69 87 ASP A N 1
ATOM 687 C CA . ASP A 1 87 ? -9.708 -0.093 0.124 1.00 89.69 87 ASP A CA 1
ATOM 688 C C . ASP A 1 87 ? -8.704 0.983 -0.348 1.00 89.69 87 ASP A C 1
ATOM 690 O O . ASP A 1 87 ? -8.227 0.926 -1.483 1.00 89.69 87 ASP A O 1
ATOM 694 N N . HIS A 1 88 ? -8.311 1.909 0.538 1.00 90.06 88 HIS A N 1
ATOM 695 C CA . HIS A 1 88 ? -7.256 2.882 0.258 1.00 90.06 88 HIS A CA 1
ATOM 696 C C . HIS A 1 88 ? -5.900 2.209 0.025 1.00 90.06 88 HIS A C 1
ATOM 698 O O . HIS A 1 88 ? -5.276 2.413 -1.014 1.00 90.06 88 HIS A O 1
ATOM 704 N N . ILE A 1 89 ? -5.454 1.348 0.943 1.00 91.44 89 ILE A N 1
ATOM 705 C CA . ILE A 1 89 ? -4.172 0.636 0.809 1.00 91.44 89 ILE A CA 1
ATOM 706 C C . ILE A 1 89 ? -4.168 -0.250 -0.443 1.00 91.44 89 ILE A C 1
ATOM 708 O O . ILE A 1 89 ? -3.157 -0.317 -1.140 1.00 91.44 89 ILE A O 1
ATOM 712 N N . ALA A 1 90 ? -5.289 -0.909 -0.751 1.00 92.06 90 ALA A N 1
ATOM 713 C CA . ALA A 1 90 ? -5.435 -1.750 -1.936 1.00 92.06 90 ALA A CA 1
ATOM 714 C C . ALA A 1 90 ? -5.210 -0.954 -3.230 1.00 92.06 90 ALA A C 1
ATOM 716 O O . ALA A 1 90 ? -4.534 -1.443 -4.139 1.00 92.06 90 ALA A O 1
ATOM 717 N N . ALA A 1 91 ? -5.717 0.283 -3.297 1.00 92.38 91 ALA A N 1
ATOM 718 C CA . ALA A 1 91 ? -5.538 1.156 -4.454 1.00 92.38 91 ALA A CA 1
ATOM 719 C C . ALA A 1 91 ? -4.052 1.443 -4.742 1.00 92.38 91 ALA A C 1
ATOM 721 O O . ALA A 1 91 ? -3.625 1.359 -5.894 1.00 92.38 91 ALA A O 1
ATOM 722 N N . TRP A 1 92 ? -3.250 1.687 -3.700 1.00 92.62 92 TRP A N 1
ATOM 723 C CA . TRP A 1 92 ? -1.797 1.860 -3.821 1.00 92.62 92 TRP A CA 1
ATOM 724 C C . TRP A 1 92 ? -1.068 0.539 -4.101 1.00 92.62 92 TRP A C 1
ATOM 726 O O . TRP A 1 92 ? -0.212 0.459 -4.984 1.00 92.62 92 TRP A O 1
ATOM 736 N N . GLN A 1 93 ? -1.407 -0.526 -3.369 1.00 92.62 93 GLN A N 1
ATOM 737 C CA . GLN A 1 93 ? -0.733 -1.823 -3.466 1.00 92.62 93 GLN A CA 1
ATOM 738 C C . GLN A 1 93 ? -0.878 -2.466 -4.853 1.00 92.62 93 GLN A C 1
ATOM 740 O O . GLN A 1 93 ? 0.015 -3.217 -5.250 1.00 92.62 93 GLN A O 1
ATOM 745 N N . GLY A 1 94 ? -1.948 -2.148 -5.592 1.00 91.19 94 GLY A N 1
ATOM 746 C CA . GLY A 1 94 ? -2.157 -2.592 -6.974 1.00 91.19 94 GLY A CA 1
ATOM 747 C C . GLY A 1 94 ? -1.109 -2.086 -7.974 1.00 91.19 94 GLY A C 1
ATOM 748 O O . GLY A 1 94 ? -0.964 -2.678 -9.041 1.00 91.19 94 GLY A O 1
ATOM 749 N N . VAL A 1 95 ? -0.361 -1.032 -7.631 1.00 93.75 95 VAL A N 1
ATOM 750 C CA . VAL A 1 95 ? 0.742 -0.499 -8.448 1.00 93.75 95 VAL A CA 1
ATOM 751 C C . VAL A 1 95 ? 2.109 -0.833 -7.843 1.00 93.75 95 VAL A C 1
ATOM 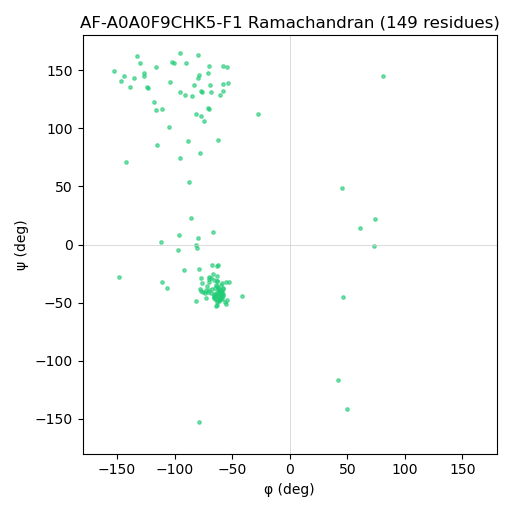753 O O . VAL A 1 95 ? 3.058 -1.138 -8.563 1.00 93.75 95 VAL A O 1
ATOM 756 N N . VAL A 1 96 ? 2.221 -0.797 -6.514 1.00 93.62 96 VAL A N 1
ATOM 757 C CA . VAL A 1 96 ? 3.488 -0.990 -5.796 1.00 93.62 96 VAL A CA 1
ATOM 758 C C . VAL A 1 96 ? 3.949 -2.453 -5.880 1.00 93.62 96 VAL A C 1
ATOM 760 O O . VAL A 1 96 ? 3.311 -3.373 -5.356 1.00 93.62 96 VAL A O 1
ATOM 763 N N . ASP A 1 97 ? 5.106 -2.688 -6.500 1.00 91.94 97 ASP A N 1
ATOM 764 C CA . ASP A 1 97 ? 5.698 -4.023 -6.646 1.00 91.94 97 ASP A CA 1
ATOM 765 C C . ASP A 1 97 ? 6.367 -4.530 -5.357 1.00 91.94 97 ASP A C 1
ATOM 767 O O . ASP A 1 97 ? 6.328 -5.731 -5.075 1.00 91.94 97 ASP A O 1
ATOM 771 N N . GLY A 1 98 ? 6.868 -3.627 -4.517 1.00 91.38 98 GLY A N 1
ATOM 772 C CA . GLY A 1 98 ? 7.247 -3.892 -3.133 1.00 91.38 98 GLY A CA 1
ATOM 773 C C . GLY A 1 98 ? 6.053 -3.940 -2.170 1.00 91.38 98 GLY A C 1
ATOM 774 O O . GLY A 1 98 ? 4.925 -4.285 -2.537 1.00 91.38 98 GLY A O 1
ATOM 775 N N . GLY A 1 99 ? 6.310 -3.615 -0.903 1.00 91.31 99 GLY A N 1
ATOM 776 C CA . GLY A 1 99 ? 5.297 -3.565 0.154 1.00 91.31 99 GLY A CA 1
ATOM 777 C C . GLY A 1 99 ? 4.825 -2.145 0.467 1.00 91.31 99 GLY A C 1
ATOM 778 O O . GLY A 1 99 ? 5.553 -1.173 0.250 1.00 91.31 99 GLY A O 1
ATOM 779 N N . VAL A 1 100 ? 3.619 -2.047 1.024 1.00 92.31 100 VAL A N 1
ATOM 780 C CA . VAL A 1 100 ? 3.069 -0.819 1.608 1.00 92.31 100 VAL A CA 1
ATOM 781 C C . VAL A 1 100 ? 2.980 -0.988 3.123 1.00 92.31 100 VAL A C 1
ATOM 783 O O . VAL A 1 100 ? 2.271 -1.858 3.622 1.00 92.31 100 VAL A O 1
ATOM 786 N N . SER A 1 101 ? 3.720 -0.168 3.869 1.00 89.81 101 SER A N 1
ATOM 787 C CA . SER A 1 101 ? 3.728 -0.193 5.332 1.00 89.81 101 SER A CA 1
ATOM 788 C C . SER A 1 101 ? 2.637 0.717 5.891 1.00 89.81 101 SER A C 1
ATOM 790 O O . SER A 1 101 ? 2.882 1.891 6.183 1.00 89.81 101 SER A O 1
ATOM 792 N N . TYR A 1 102 ? 1.443 0.152 6.066 1.00 87.44 102 TYR A N 1
ATOM 793 C CA . TYR A 1 102 ? 0.289 0.837 6.638 1.00 87.44 102 TYR A CA 1
ATOM 794 C C . TYR A 1 102 ? -0.272 0.085 7.850 1.00 87.44 102 TYR A C 1
ATOM 796 O O . TYR A 1 102 ? -0.446 -1.137 7.834 1.00 87.44 102 TYR A O 1
ATOM 804 N N . THR A 1 103 ? -0.577 0.846 8.893 1.00 87.50 103 THR A N 1
ATOM 805 C CA . THR A 1 103 ? -1.104 0.380 10.168 1.00 87.50 103 THR A CA 1
ATOM 806 C C . THR A 1 103 ? -2.500 0.954 10.348 1.00 87.50 103 THR A C 1
ATOM 808 O O . THR A 1 103 ? -2.665 2.163 10.456 1.00 87.50 103 THR A O 1
ATOM 811 N N . VAL A 1 104 ? -3.506 0.086 10.386 1.00 86.56 104 VAL A N 1
ATOM 812 C CA . VAL A 1 104 ? -4.892 0.472 10.659 1.00 86.56 104 VAL A CA 1
ATOM 813 C C . VAL A 1 104 ? -5.036 0.720 12.156 1.00 86.56 104 VAL A C 1
ATOM 815 O O . VAL A 1 104 ? -4.947 -0.221 12.954 1.00 86.56 104 VAL A O 1
ATOM 818 N N . SER A 1 105 ? -5.232 1.979 12.531 1.00 82.69 105 SER A N 1
ATOM 819 C CA . SER A 1 105 ? -5.514 2.360 13.911 1.00 82.69 105 SER A CA 1
ATOM 820 C C . SER A 1 105 ? -6.974 2.047 14.237 1.00 82.69 105 SER A C 1
ATOM 822 O O . SER A 1 105 ? -7.864 2.354 13.452 1.00 82.69 105 SER A O 1
ATOM 824 N N . VAL A 1 106 ? -7.232 1.397 15.370 1.00 83.31 106 VAL A N 1
ATOM 825 C CA . VAL A 1 106 ? -8.588 1.061 15.824 1.00 83.31 106 VAL A CA 1
ATOM 826 C C . VAL A 1 106 ? -8.822 1.564 17.250 1.00 83.31 106 VAL A C 1
ATOM 828 O O . VAL A 1 106 ? -7.881 1.548 18.048 1.00 83.31 106 VAL A O 1
ATOM 831 N N . PRO A 1 107 ? -10.057 1.958 17.610 1.00 82.62 107 PRO A N 1
ATOM 832 C CA . PRO A 1 107 ? -10.409 2.363 18.972 1.00 82.62 107 PRO A CA 1
ATOM 833 C C . PRO A 1 107 ? -10.053 1.318 20.042 1.00 82.62 107 PRO A C 1
ATOM 835 O O . PRO A 1 107 ? -10.041 0.114 19.758 1.00 82.62 107 PRO A O 1
ATOM 838 N N . ASN A 1 108 ? -9.806 1.757 21.282 1.00 84.19 108 ASN A N 1
ATOM 839 C CA . ASN A 1 108 ? -9.426 0.877 22.401 1.00 84.19 108 ASN A CA 1
ATOM 840 C C . ASN A 1 108 ? -10.486 -0.211 22.677 1.00 84.19 108 ASN A C 1
ATOM 842 O O . ASN A 1 108 ? -10.140 -1.367 22.931 1.00 84.19 108 ASN A O 1
ATOM 846 N N . ASP A 1 109 ? -11.763 0.141 22.545 1.00 84.50 109 ASP A N 1
ATOM 847 C CA . ASP A 1 109 ? -12.938 -0.713 22.742 1.00 84.50 109 ASP A CA 1
ATOM 848 C C . ASP A 1 109 ? -13.259 -1.632 21.545 1.00 84.50 109 ASP A C 1
ATOM 850 O O . ASP A 1 109 ? -14.260 -2.352 21.557 1.00 84.50 109 ASP A O 1
ATOM 854 N N . SER A 1 110 ? -12.403 -1.658 20.517 1.00 83.25 110 SER A N 1
ATOM 855 C CA . SER A 1 110 ? -12.602 -2.511 19.343 1.00 83.25 110 SER A CA 1
ATOM 856 C C . SER A 1 110 ? -12.628 -3.996 19.703 1.00 83.25 110 SER A C 1
ATOM 858 O O . SER A 1 110 ? -11.702 -4.530 20.319 1.00 83.25 110 SER A O 1
ATOM 860 N N . SER A 1 111 ? -13.668 -4.692 19.243 1.00 88.12 111 SER A N 1
ATOM 861 C CA . SER A 1 111 ? -13.811 -6.133 19.432 1.00 88.12 111 SER A CA 1
ATOM 862 C C . SER A 1 111 ? -12.790 -6.930 18.601 1.00 88.12 111 SER A C 1
ATOM 864 O O . SER A 1 111 ? -12.392 -6.502 17.511 1.00 88.12 111 SER A O 1
ATOM 866 N N . PRO A 1 112 ? -12.428 -8.153 19.033 1.00 88.88 112 PRO A N 1
ATOM 867 C CA . PRO A 1 112 ? -11.615 -9.062 18.223 1.00 88.88 112 PRO A CA 1
ATOM 868 C C . PRO A 1 112 ? -12.217 -9.352 16.839 1.00 88.88 112 PRO A C 1
ATOM 870 O O . PRO A 1 112 ? -11.477 -9.493 15.869 1.00 88.88 112 PRO A O 1
ATOM 873 N N . SER A 1 113 ? -13.550 -9.376 16.722 1.00 88.44 113 SER A N 1
ATOM 874 C CA . SER A 1 113 ? -14.240 -9.575 15.440 1.00 88.44 113 SER A CA 1
ATOM 875 C C . SER A 1 113 ? -13.977 -8.447 14.437 1.00 88.44 113 SER A C 1
ATOM 877 O O . SER A 1 113 ? -13.843 -8.712 13.245 1.00 88.44 113 SER A O 1
ATOM 879 N N . ARG A 1 114 ? -13.832 -7.198 14.900 1.00 85.12 114 ARG A N 1
ATOM 880 C CA . ARG A 1 114 ? -13.476 -6.057 14.040 1.00 85.12 114 ARG A CA 1
ATOM 881 C C . ARG A 1 114 ? -12.051 -6.188 13.503 1.00 85.12 114 ARG A C 1
ATOM 883 O O . ARG A 1 114 ? -11.788 -5.878 12.345 1.00 85.12 114 ARG A O 1
ATOM 890 N N . VAL A 1 115 ? -11.132 -6.683 14.332 1.00 88.06 115 VAL A N 1
ATOM 891 C CA . VAL A 1 115 ? -9.749 -6.964 13.921 1.00 88.06 115 VAL A CA 1
ATOM 892 C C . VAL A 1 115 ? -9.712 -8.096 12.891 1.00 88.06 115 VAL A C 1
ATOM 894 O O . VAL A 1 115 ? -9.028 -7.985 11.877 1.00 88.06 115 VAL A O 1
ATOM 897 N N . GLU A 1 116 ? -10.490 -9.158 13.104 1.00 91.12 116 GLU A N 1
ATOM 898 C CA . GLU A 1 116 ? -10.640 -10.247 12.135 1.00 91.12 116 GLU A CA 1
ATOM 899 C C . GLU A 1 116 ? -11.156 -9.741 10.778 1.00 91.12 116 GLU A C 1
ATOM 901 O O . GLU A 1 116 ? -10.624 -10.125 9.734 1.00 91.12 116 GLU A O 1
ATOM 906 N N . GLU A 1 117 ? -12.145 -8.843 10.780 1.00 89.81 117 GLU A N 1
ATOM 907 C CA . GLU A 1 117 ? -12.677 -8.228 9.562 1.00 89.81 117 GLU A CA 1
ATOM 908 C C . GLU A 1 117 ? -11.595 -7.467 8.781 1.00 89.81 117 GLU A C 1
ATOM 910 O O . GLU A 1 117 ? -11.493 -7.644 7.565 1.00 89.81 117 GLU A O 1
ATOM 915 N N . ILE A 1 118 ? -10.744 -6.689 9.465 1.00 90.06 118 ILE A N 1
ATOM 916 C CA . ILE A 1 118 ? -9.616 -5.969 8.846 1.00 90.06 118 ILE A CA 1
ATOM 917 C C . ILE A 1 118 ? -8.717 -6.945 8.083 1.00 90.06 118 ILE A C 1
ATOM 919 O O . ILE A 1 118 ? -8.439 -6.735 6.902 1.00 90.06 118 ILE A O 1
ATOM 923 N N . PHE A 1 119 ? -8.287 -8.034 8.727 1.00 92.25 119 PHE A N 1
ATOM 924 C CA . PHE A 1 119 ? -7.385 -9.006 8.106 1.00 92.25 119 PHE A CA 1
ATOM 925 C C . PHE A 1 119 ? -8.054 -9.794 6.974 1.00 92.25 119 PHE A C 1
ATOM 927 O O . PHE A 1 119 ? -7.451 -9.971 5.914 1.00 92.25 119 PHE A O 1
ATOM 934 N N . ARG A 1 120 ? -9.310 -10.231 7.147 1.00 92.56 120 ARG A N 1
ATOM 935 C CA . ARG A 1 120 ? -10.067 -10.926 6.088 1.00 92.56 120 ARG A CA 1
ATOM 936 C C . ARG A 1 120 ? -10.265 -10.040 4.866 1.00 92.56 120 ARG A C 1
ATOM 938 O O . ARG A 1 120 ? -10.145 -10.506 3.729 1.00 92.56 120 ARG A O 1
ATOM 945 N N . ARG A 1 121 ? -10.550 -8.758 5.088 1.00 90.62 121 ARG A N 1
ATOM 946 C CA . ARG A 1 121 ? -10.718 -7.790 4.010 1.00 90.62 121 ARG A CA 1
ATOM 947 C C . ARG A 1 121 ? -9.391 -7.458 3.342 1.00 90.62 121 ARG A C 1
ATOM 949 O O . ARG A 1 121 ? -9.354 -7.412 2.120 1.00 90.62 121 ARG A O 1
ATOM 956 N N . ALA A 1 122 ? -8.308 -7.310 4.105 1.00 92.06 122 ALA A N 1
ATOM 957 C CA . ALA A 1 122 ? -6.964 -7.120 3.561 1.00 92.06 122 ALA A CA 1
ATOM 958 C C . ALA A 1 122 ? -6.553 -8.281 2.644 1.00 92.06 122 ALA A C 1
ATOM 960 O O . ALA A 1 122 ? -6.075 -8.060 1.534 1.00 92.06 122 ALA A O 1
ATOM 961 N N . TYR A 1 123 ? -6.817 -9.517 3.077 1.00 91.81 123 TYR A N 1
ATOM 962 C CA . TYR A 1 123 ? -6.583 -10.706 2.263 1.00 91.81 123 TYR A CA 1
ATOM 963 C C . TYR A 1 123 ? -7.411 -10.683 0.971 1.00 91.81 123 TYR A C 1
ATOM 965 O O . TYR A 1 123 ? -6.876 -10.876 -0.117 1.00 91.81 123 TYR A O 1
ATOM 973 N N . SER A 1 124 ? -8.705 -10.369 1.081 1.00 90.69 124 SER A N 1
ATOM 974 C CA . SER A 1 124 ? -9.612 -10.285 -0.075 1.00 90.69 124 SER A CA 1
ATOM 975 C C . SER A 1 124 ? -9.245 -9.147 -1.038 1.00 90.69 124 SER A C 1
ATOM 977 O O . SER A 1 124 ? -9.466 -9.263 -2.238 1.00 90.69 124 SER A O 1
ATOM 979 N N . GLY A 1 125 ? -8.671 -8.058 -0.520 1.00 86.56 125 GLY A N 1
ATOM 980 C CA . GLY A 1 125 ? -8.199 -6.905 -1.287 1.00 86.56 125 GLY A CA 1
ATOM 981 C C . GLY A 1 125 ? -6.820 -7.088 -1.929 1.00 86.56 125 GLY A C 1
ATOM 982 O O . GLY A 1 125 ? -6.343 -6.168 -2.587 1.00 86.56 125 GLY A O 1
ATOM 983 N N . GLY A 1 126 ? -6.164 -8.240 -1.744 1.00 89.69 126 GLY A N 1
ATOM 984 C CA . GLY A 1 126 ? -4.852 -8.522 -2.336 1.00 89.69 126 GLY A CA 1
ATOM 985 C C . GLY A 1 126 ? -3.689 -7.774 -1.679 1.00 89.69 126 GLY A C 1
ATOM 986 O O . GLY A 1 126 ? -2.641 -7.588 -2.301 1.00 89.69 126 GLY A O 1
ATOM 987 N N . LEU A 1 127 ? -3.850 -7.330 -0.429 1.00 92.62 127 LEU A N 1
ATOM 988 C CA . LEU A 1 127 ? -2.774 -6.667 0.300 1.00 92.62 127 LEU A CA 1
ATOM 989 C C . LEU A 1 127 ? -1.667 -7.673 0.641 1.00 92.62 127 LEU A C 1
ATOM 991 O O . LEU A 1 127 ? -1.933 -8.781 1.103 1.00 92.62 127 LEU A O 1
ATOM 995 N N . LYS A 1 128 ? -0.408 -7.258 0.466 1.00 92.69 128 LYS A N 1
ATOM 996 C CA . LYS A 1 128 ? 0.763 -8.087 0.809 1.00 92.69 128 LYS A CA 1
ATOM 997 C C . LYS A 1 128 ? 1.018 -8.135 2.314 1.00 92.69 128 LYS A C 1
ATOM 999 O O . LYS A 1 128 ? 1.508 -9.137 2.825 1.00 92.69 128 LYS A O 1
ATOM 1004 N N . ALA A 1 129 ? 0.711 -7.045 3.010 1.00 89.56 129 ALA A N 1
ATOM 1005 C CA . ALA A 1 129 ? 0.838 -6.924 4.452 1.00 89.56 129 ALA A CA 1
ATOM 1006 C C . ALA A 1 129 ? -0.165 -5.895 4.977 1.00 89.56 129 ALA A C 1
ATOM 1008 O O . ALA A 1 129 ? -0.496 -4.927 4.294 1.00 89.56 129 ALA A O 1
ATOM 1009 N N . VAL A 1 130 ? -0.621 -6.098 6.208 1.00 90.19 130 VAL A N 1
ATOM 1010 C CA . VAL A 1 130 ? -1.387 -5.111 6.967 1.00 90.19 130 VAL A CA 1
ATOM 1011 C C . VAL A 1 130 ? -1.026 -5.259 8.438 1.00 90.19 130 VAL A C 1
ATOM 1013 O O . VAL A 1 130 ? -0.826 -6.372 8.925 1.00 90.19 130 VAL A O 1
ATOM 1016 N N . SER A 1 131 ? -0.913 -4.139 9.141 1.00 88.81 131 SER A N 1
ATOM 1017 C CA . SER A 1 131 ? -0.768 -4.116 10.596 1.00 88.81 131 SER A CA 1
ATOM 1018 C C . SER A 1 131 ? -1.971 -3.421 11.215 1.00 88.81 131 SER A C 1
ATOM 1020 O O . SER A 1 131 ? -2.587 -2.567 10.585 1.00 88.81 131 SER A O 1
ATOM 1022 N N . CYS A 1 132 ? -2.307 -3.775 12.450 1.00 87.06 132 CYS A N 1
ATOM 1023 C CA . CYS A 1 132 ? -3.346 -3.099 13.212 1.00 87.06 132 CYS A CA 1
ATOM 1024 C C . CYS A 1 132 ? -2.746 -2.584 14.518 1.00 87.06 132 CYS A C 1
ATOM 1026 O O . CYS A 1 132 ? -1.997 -3.301 15.187 1.00 87.06 132 CYS A O 1
ATOM 1028 N N . TYR A 1 133 ? -3.065 -1.342 14.863 1.00 84.19 133 TYR A N 1
ATOM 1029 C CA . TYR A 1 133 ? -2.702 -0.741 16.134 1.00 84.19 133 TYR A CA 1
ATOM 1030 C C . TYR A 1 133 ? -3.975 -0.395 16.889 1.00 84.19 133 TYR A C 1
ATOM 1032 O O . TYR A 1 133 ? -4.824 0.334 16.391 1.00 84.19 133 TYR A O 1
ATOM 1040 N N . ARG A 1 134 ? -4.114 -0.931 18.097 1.00 84.62 134 ARG A N 1
ATOM 1041 C CA . ARG A 1 134 ? -5.236 -0.598 18.967 1.00 84.62 134 ARG A CA 1
ATOM 1042 C C . ARG A 1 134 ? -4.850 0.580 19.842 1.00 84.62 134 ARG A C 1
ATOM 1044 O O . ARG A 1 134 ? -3.795 0.542 20.485 1.00 84.62 134 ARG A O 1
ATOM 1051 N N . ASP A 1 135 ? -5.702 1.592 19.853 1.00 80.88 135 ASP A N 1
ATOM 1052 C CA . ASP A 1 135 ? -5.516 2.801 20.638 1.00 80.88 135 ASP A CA 1
ATOM 1053 C C . ASP A 1 135 ? -5.286 2.457 22.121 1.00 80.88 135 ASP A C 1
ATOM 1055 O O . ASP A 1 135 ? -5.881 1.514 22.651 1.00 80.88 135 ASP A O 1
ATOM 1059 N N . GLN A 1 136 ? -4.356 3.169 22.768 1.00 75.25 136 GLN A N 1
ATOM 1060 C CA . GLN A 1 136 ? -3.939 2.967 24.167 1.00 75.25 136 GLN A CA 1
ATOM 1061 C C . GLN A 1 136 ? -3.345 1.582 24.490 1.00 75.25 136 GLN A C 1
ATOM 1063 O O . GLN A 1 136 ? -3.148 1.231 25.654 1.00 75.25 136 GLN A O 1
ATOM 1068 N N . SER A 1 137 ? -2.978 0.789 23.478 1.00 73.62 137 SER A N 1
ATOM 1069 C CA . SER A 1 137 ? -2.241 -0.468 23.685 1.00 73.62 137 SER A CA 1
ATOM 1070 C C . SER A 1 137 ? -0.810 -0.260 24.207 1.00 73.62 137 SER A C 1
ATOM 1072 O O . SER A 1 137 ? -0.202 -1.192 24.739 1.00 73.62 137 SER A O 1
ATOM 1074 N N . ARG A 1 138 ? -0.257 0.955 24.071 1.00 70.06 138 ARG A N 1
ATOM 1075 C CA . ARG A 1 138 ? 1.067 1.364 24.566 1.00 70.06 138 ARG A CA 1
ATOM 1076 C C . ARG A 1 138 ? 0.964 2.675 25.347 1.00 70.06 138 ARG A C 1
ATOM 1078 O O . ARG A 1 138 ? 0.078 3.477 25.091 1.00 70.06 138 ARG A O 1
ATOM 1085 N N . LYS A 1 139 ? 1.923 2.915 26.254 1.00 58.47 139 LYS A N 1
ATOM 1086 C CA . LYS A 1 139 ? 1.999 4.141 27.079 1.00 58.47 139 LYS A CA 1
ATOM 1087 C C . LYS A 1 139 ? 2.189 5.436 26.273 1.00 58.47 139 LYS A C 1
ATOM 1089 O O . LYS A 1 139 ? 1.964 6.503 26.819 1.00 58.47 139 LYS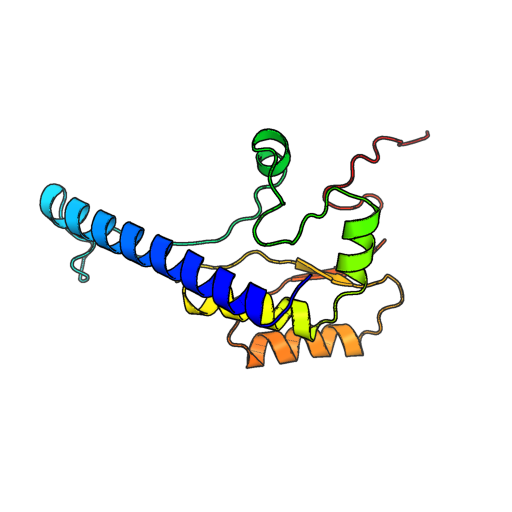 A O 1
ATOM 1094 N N . GLY A 1 140 ? 2.627 5.342 25.017 1.00 57.47 140 GLY A N 1
ATOM 1095 C CA . GLY A 1 140 ? 2.754 6.471 24.098 1.00 57.47 140 GLY A CA 1
ATOM 1096 C C . GLY A 1 140 ? 2.193 6.108 22.727 1.00 57.47 140 GLY A C 1
ATOM 1097 O O . GLY A 1 140 ? 2.343 4.963 22.278 1.00 57.47 140 GLY A O 1
ATOM 1098 N N . GLN A 1 141 ? 1.552 7.081 22.084 1.00 56.41 141 GLN A N 1
ATOM 1099 C CA . GLN A 1 141 ? 0.993 6.936 20.745 1.00 56.41 141 GLN A CA 1
ATOM 1100 C C . GLN A 1 141 ? 2.087 7.159 19.692 1.00 56.41 141 GLN A C 1
ATOM 1102 O O . GLN A 1 141 ? 2.910 8.070 19.837 1.00 56.41 141 GLN A O 1
ATOM 1107 N N . PRO A 1 142 ? 2.148 6.343 18.626 1.00 54.22 142 PRO A N 1
ATOM 1108 C CA . PRO A 1 142 ? 3.012 6.639 17.494 1.00 54.22 142 PRO A CA 1
ATOM 1109 C C . PRO A 1 142 ? 2.637 8.012 16.919 1.00 54.22 142 PRO A C 1
ATOM 1111 O O . PRO A 1 142 ? 1.469 8.282 16.679 1.00 54.22 142 PRO A O 1
ATOM 1114 N N . CYS A 1 143 ? 3.633 8.866 16.687 1.00 51.59 143 CYS A N 1
ATOM 1115 C CA . CYS A 1 143 ? 3.489 10.183 16.053 1.00 51.59 143 CYS A CA 1
ATOM 1116 C C . CYS A 1 143 ? 2.831 11.313 16.868 1.00 51.59 143 CYS A C 1
ATOM 1118 O O . CYS A 1 143 ? 2.857 12.440 16.374 1.00 51.59 143 CYS A O 1
ATOM 1120 N N . THR A 1 144 ? 2.382 11.110 18.112 1.00 49.84 144 THR A N 1
ATOM 1121 C CA . THR A 1 144 ? 1.988 12.249 18.963 1.00 49.84 144 THR A CA 1
ATOM 1122 C C . THR A 1 144 ? 3.209 12.925 19.589 1.00 49.84 144 THR A C 1
ATOM 1124 O O . THR A 1 144 ? 4.206 12.291 19.946 1.00 49.84 144 THR A O 1
ATOM 1127 N N . THR A 1 145 ? 3.162 14.249 19.718 1.00 42.44 145 THR A N 1
ATOM 1128 C CA . THR A 1 145 ? 4.108 15.029 20.527 1.00 42.44 145 THR A CA 1
ATOM 1129 C C . THR A 1 145 ? 3.621 15.113 21.970 1.00 42.44 145 THR A C 1
ATOM 1131 O O . THR A 1 145 ? 3.498 16.201 22.515 1.00 42.44 145 THR A O 1
ATOM 1134 N N . GLU A 1 146 ? 3.341 13.982 22.617 1.00 39.84 146 GLU A N 1
ATOM 1135 C CA . GLU A 1 146 ? 3.134 13.972 24.070 1.00 39.84 146 GLU A CA 1
ATOM 1136 C C . GLU A 1 146 ? 4.439 13.608 24.771 1.00 39.84 146 GLU A C 1
ATOM 1138 O O . GLU A 1 146 ? 4.664 12.511 25.277 1.00 39.84 146 GLU A O 1
ATOM 1143 N N . GLY A 1 147 ? 5.334 14.593 24.779 1.00 40.66 147 GLY A N 1
ATOM 1144 C CA . GLY A 1 147 ? 6.310 14.736 25.843 1.00 40.66 147 GLY A CA 1
ATOM 1145 C C . GLY A 1 147 ? 5.636 15.357 27.064 1.00 40.66 147 GLY A C 1
ATOM 1146 O O . GLY A 1 147 ? 5.813 16.538 27.325 1.00 40.66 147 GLY A O 1
ATOM 1147 N N . SER A 1 148 ? 4.894 14.563 27.828 1.00 31.55 148 SER A N 1
ATOM 1148 C CA . SER A 1 148 ? 4.675 14.819 29.254 1.00 31.55 148 SER A CA 1
ATOM 1149 C C . SER A 1 148 ? 4.669 13.487 29.995 1.00 31.55 148 SER A C 1
ATOM 1151 O O . SER A 1 148 ? 3.670 12.992 30.503 1.00 31.55 148 SER A O 1
ATOM 1153 N N . CYS A 1 149 ? 5.862 12.899 30.076 1.00 30.73 149 CYS A N 1
ATOM 1154 C CA . CYS A 1 149 ? 6.196 12.028 31.190 1.00 30.73 149 CYS A CA 1
ATOM 1155 C C . CYS A 1 149 ? 6.148 12.890 32.462 1.00 30.73 149 CYS A C 1
ATOM 1157 O O . CYS A 1 149 ? 7.132 13.541 32.808 1.00 30.73 149 CYS A O 1
ATOM 1159 N N . SER A 1 150 ? 4.990 12.980 33.112 1.00 27.67 150 SER A N 1
ATOM 1160 C CA . SER A 1 150 ? 4.920 13.444 34.494 1.00 27.67 150 SER A CA 1
ATOM 1161 C C . SER A 1 150 ? 5.433 12.313 35.385 1.00 27.67 150 SER A C 1
ATOM 1163 O O . SER A 1 150 ? 4.768 11.281 35.514 1.00 27.67 150 SER A O 1
ATOM 1165 N N . LEU A 1 151 ? 6.649 12.506 35.908 1.00 29.86 151 LEU A N 1
ATOM 1166 C CA . LEU A 1 151 ? 7.178 11.801 37.080 1.00 29.86 151 LEU A CA 1
ATOM 1167 C C . LEU A 1 151 ? 6.282 12.034 38.301 1.00 29.86 151 LEU A C 1
ATOM 1169 O O . LEU A 1 151 ? 5.731 13.154 38.410 1.00 29.86 151 LEU A O 1
#

Foldseek 3Di:
DQDPVLLLVLLVVLQVQLVVQQVVQLVCCVVPNDPDPDSGNDPFRDEFDFCQVVCVVVVHAGTPDDRCADPVVVVVLQVDALLRQLSSLLSNQVRGPYAYDEEREYEQPDDPVSVVVSVVSNVVSVHPDYHYDYPPPDPDDRPDPPPDPDD

Nearest PDB structures (foldseek):
  1xjj-assembly1_B  TM=8.199E-01  e=1.258E-06  Thermotoga maritima
  3o0o-assembly1_B  TM=8.503E-01  e=4.616E-06  Thermotoga maritima
  3o0q-assembly1_B  TM=8.436E-01  e=4.616E-06  Thermotoga maritima
  1xjj-assembly1_A  TM=8.515E-01  e=1.007E-05  Thermotoga maritima
  3o0o-assembly1_A  TM=8.189E-01  e=6.388E-06  Thermotoga maritima